Protein AF-A0A2P4RB10-F1 (afdb_monomer_lite)

pLDDT: mean 81.77, std 18.24, range [41.16, 97.31]

Sequence (115 aa):
MKPQQSEPKPPPRSRATKRLLWLTRAWKRGGSFDGPMSLPADGYVTTVWRQENGWRYEIRPIRQTEICRAETGYASDEAARLAAFDAITELLENKSPRPDPARVQPPVDGWTLHL

Radius of gyration: 21.8 Å; chains: 1; bounding box: 67×38×49 Å

Organism: Ralstonia pickettii (NCBI:txid329)

Foldseek 3Di:
DDDPDDPPDPDDDDPVVVLVVLVVDDFDADPDPQGWTWDDDDQWIKIWGADPQGIKIFIGGVPDPDTPDIDDNDNDRSRRSSVVVVVVVVVVVVPDPPPDPVPPDDDDDDDDDDD

Structure (mmCIF, N/CA/C/O backbone):
data_AF-A0A2P4RB10-F1
#
_entry.id   AF-A0A2P4RB10-F1
#
loop_
_atom_site.group_PDB
_atom_site.id
_atom_site.type_symbol
_atom_site.label_atom_id
_atom_site.label_alt_id
_atom_site.label_comp_id
_atom_site.label_asym_id
_atom_site.label_entity_id
_atom_site.label_seq_id
_atom_site.pdbx_PDB_ins_code
_atom_site.Cartn_x
_atom_site.Cartn_y
_atom_site.Cartn_z
_atom_site.occupancy
_atom_site.B_iso_or_equiv
_atom_site.auth_seq_id
_atom_site.auth_comp_id
_atom_site.auth_asym_id
_atom_site.auth_atom_id
_atom_site.pdbx_PDB_model_num
ATOM 1 N N . MET A 1 1 ? -46.541 7.817 12.170 1.00 46.59 1 MET A N 1
ATOM 2 C CA . MET A 1 1 ? -45.084 7.711 11.932 1.00 46.59 1 MET A CA 1
ATOM 3 C C . MET A 1 1 ? -44.861 6.609 10.907 1.00 46.59 1 MET A C 1
ATOM 5 O O . MET A 1 1 ? -45.413 5.536 11.098 1.00 46.59 1 MET A O 1
ATOM 9 N N . LYS A 1 2 ? -44.176 6.878 9.788 1.00 41.16 2 LYS A N 1
ATOM 10 C CA . LYS A 1 2 ? -43.861 5.844 8.785 1.00 41.16 2 LYS A CA 1
ATOM 11 C C . LYS A 1 2 ? -42.566 5.130 9.205 1.00 41.16 2 LYS A C 1
ATOM 13 O O . LYS A 1 2 ? -41.635 5.834 9.596 1.00 41.16 2 LYS A O 1
ATOM 18 N N . PRO A 1 3 ? -42.488 3.790 9.155 1.00 51.47 3 PRO A N 1
ATOM 19 C CA . PRO A 1 3 ? -41.251 3.083 9.452 1.00 51.47 3 PRO A CA 1
ATOM 20 C C . PRO A 1 3 ? -40.229 3.405 8.358 1.00 51.47 3 PRO A C 1
ATOM 22 O O . PRO A 1 3 ? -40.505 3.235 7.171 1.00 51.47 3 PRO A O 1
ATOM 25 N N . GLN A 1 4 ? -39.065 3.917 8.755 1.00 50.59 4 GLN A N 1
ATOM 26 C CA . GLN A 1 4 ? -37.922 4.063 7.861 1.00 50.59 4 GLN A CA 1
ATOM 27 C C . GLN A 1 4 ? -37.392 2.662 7.556 1.00 50.59 4 GLN A C 1
ATOM 29 O O . GLN A 1 4 ? -36.748 2.042 8.401 1.00 50.59 4 GLN A O 1
ATOM 34 N N . GLN A 1 5 ? -37.716 2.143 6.372 1.00 49.50 5 GLN A N 1
ATOM 35 C CA . GLN A 1 5 ? -37.052 0.966 5.825 1.00 49.50 5 GLN A CA 1
ATOM 36 C C . GLN A 1 5 ? -35.574 1.318 5.647 1.00 49.50 5 GLN A C 1
ATOM 38 O O . GLN A 1 5 ? -35.226 2.185 4.850 1.00 49.50 5 GLN A O 1
ATOM 43 N N . SER A 1 6 ? -34.712 0.675 6.426 1.00 56.56 6 SER A N 1
ATOM 44 C CA . SER A 1 6 ? -33.265 0.732 6.267 1.00 56.56 6 SER A CA 1
ATOM 45 C C . SER A 1 6 ? -32.909 0.194 4.881 1.00 56.56 6 SER A C 1
ATOM 47 O O . SER A 1 6 ? -33.084 -0.994 4.611 1.00 56.56 6 SER A O 1
ATOM 49 N N . GLU A 1 7 ? -32.443 1.071 3.991 1.00 52.12 7 GLU A N 1
ATOM 50 C CA . GLU A 1 7 ? -31.953 0.668 2.673 1.00 52.12 7 GLU A CA 1
ATOM 51 C C . GLU A 1 7 ? -30.878 -0.424 2.811 1.00 52.12 7 GLU A C 1
ATOM 53 O O . GLU A 1 7 ? -30.002 -0.334 3.684 1.00 52.12 7 GLU A O 1
ATOM 58 N N . PRO A 1 8 ? -30.914 -1.467 1.962 1.00 58.59 8 PRO A N 1
ATOM 59 C CA . PRO A 1 8 ? -29.904 -2.507 1.987 1.00 58.59 8 PRO A CA 1
ATOM 60 C C . PRO A 1 8 ? -28.544 -1.902 1.632 1.00 58.59 8 PRO A C 1
ATOM 62 O O . PRO A 1 8 ? -28.366 -1.274 0.587 1.00 58.59 8 PRO A O 1
ATOM 65 N N . LYS A 1 9 ? -27.563 -2.109 2.517 1.00 55.34 9 LYS A N 1
ATOM 66 C CA . LYS A 1 9 ? -26.166 -1.723 2.293 1.00 55.34 9 LYS A CA 1
ATOM 67 C C . LYS A 1 9 ? -25.716 -2.273 0.930 1.00 55.34 9 LYS A C 1
ATOM 69 O O . LYS A 1 9 ? -25.909 -3.467 0.688 1.00 55.34 9 LYS A O 1
ATOM 74 N N . PRO A 1 10 ? -25.110 -1.450 0.052 1.00 59.91 10 PRO A N 1
ATOM 75 C CA . PRO A 1 10 ? -24.681 -1.910 -1.260 1.00 59.91 10 PRO A CA 1
ATOM 76 C C . PRO A 1 10 ? -23.741 -3.113 -1.127 1.00 59.91 10 PRO A C 1
ATOM 78 O O . PRO A 1 10 ? -22.996 -3.203 -0.138 1.00 59.91 10 PRO A O 1
ATOM 81 N N . PRO A 1 11 ? -23.750 -4.030 -2.111 1.00 67.31 11 PRO A N 1
ATOM 82 C CA . PRO A 1 11 ? -22.917 -5.217 -2.065 1.00 67.31 11 PRO A CA 1
ATOM 83 C C . PRO A 1 11 ? -21.441 -4.831 -1.887 1.00 67.31 11 PRO A C 1
ATOM 85 O O . PRO A 1 11 ? -20.986 -3.807 -2.416 1.00 67.31 11 PRO A O 1
ATOM 88 N N . PRO A 1 12 ? -20.668 -5.623 -1.126 1.00 73.12 12 PRO A N 1
ATOM 89 C CA . PRO A 1 12 ? -19.262 -5.337 -0.902 1.00 73.12 12 PRO A CA 1
ATOM 90 C C . PRO A 1 12 ? -18.512 -5.309 -2.239 1.00 73.12 12 PRO A C 1
ATOM 92 O O . PRO A 1 12 ? -18.647 -6.204 -3.070 1.00 73.12 12 PRO A O 1
ATOM 95 N N . ARG A 1 13 ? -17.698 -4.267 -2.448 1.00 81.56 13 ARG A N 1
ATOM 96 C CA . ARG A 1 13 ? -16.892 -4.120 -3.670 1.00 81.56 13 ARG A CA 1
ATOM 97 C C . ARG A 1 13 ? -15.953 -5.313 -3.858 1.00 81.56 13 ARG A C 1
ATOM 99 O O . ARG A 1 13 ? -15.348 -5.777 -2.887 1.00 81.56 13 ARG A O 1
ATOM 106 N N . SER A 1 14 ? -15.763 -5.720 -5.116 1.00 88.06 14 SER A N 1
ATOM 107 C CA . SER A 1 14 ? -14.800 -6.762 -5.488 1.00 88.06 14 SER A CA 1
ATOM 108 C C . SER A 1 14 ? -13.372 -6.399 -5.049 1.00 88.06 14 SER A C 1
ATOM 110 O O . SER A 1 14 ? -13.017 -5.218 -4.948 1.00 88.06 14 SER A O 1
ATOM 112 N N . ARG A 1 15 ? -12.521 -7.410 -4.820 1.00 88.19 15 ARG A N 1
ATOM 113 C CA . ARG A 1 15 ? -11.101 -7.203 -4.472 1.00 88.19 15 ARG A CA 1
ATOM 114 C C . ARG A 1 15 ? -10.367 -6.387 -5.539 1.00 88.19 15 ARG A C 1
ATOM 116 O O . ARG A 1 15 ? -9.612 -5.484 -5.193 1.00 88.19 15 ARG A O 1
ATOM 123 N N . ALA A 1 16 ? -10.631 -6.657 -6.818 1.00 88.19 16 ALA A N 1
ATOM 124 C CA . ALA A 1 16 ? -10.032 -5.931 -7.936 1.00 88.19 16 ALA A CA 1
ATOM 125 C C . ALA A 1 16 ? -10.389 -4.436 -7.900 1.00 88.19 16 ALA A C 1
ATOM 127 O O . ALA A 1 16 ? -9.512 -3.583 -8.005 1.00 88.19 16 ALA A O 1
ATOM 128 N N . THR A 1 17 ? -11.658 -4.104 -7.640 1.00 90.75 17 THR A N 1
ATOM 129 C CA . THR A 1 17 ? -12.095 -2.707 -7.494 1.00 90.75 17 THR A CA 1
ATOM 130 C C . THR A 1 17 ? -11.415 -2.025 -6.306 1.00 90.75 17 THR A C 1
ATOM 132 O O . THR A 1 17 ? -11.006 -0.872 -6.411 1.00 90.75 17 THR A O 1
ATOM 135 N N . LYS A 1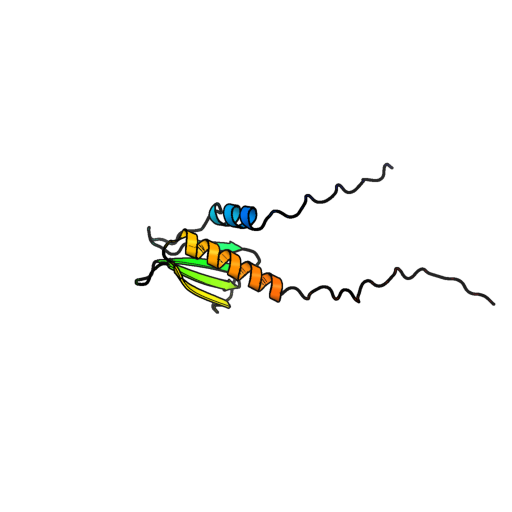 18 ? -11.262 -2.722 -5.172 1.00 91.50 18 LYS A N 1
ATOM 136 C CA . LYS A 1 18 ? -10.557 -2.172 -4.001 1.00 91.50 18 LYS A CA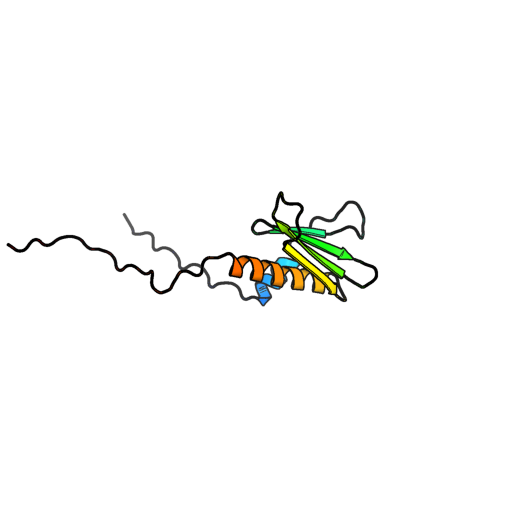 1
ATOM 137 C C . LYS A 1 18 ? -9.078 -1.902 -4.296 1.00 91.50 18 LYS A C 1
ATOM 139 O O . LYS A 1 18 ? -8.590 -0.843 -3.916 1.00 91.50 18 LYS A O 1
ATOM 144 N N . ARG A 1 19 ? -8.404 -2.808 -5.013 1.00 93.44 19 ARG A N 1
ATOM 145 C CA . ARG A 1 19 ? -7.015 -2.630 -5.472 1.00 93.44 19 ARG A CA 1
ATOM 146 C C . ARG A 1 19 ? -6.863 -1.412 -6.383 1.00 93.44 19 ARG A C 1
ATOM 148 O O . ARG A 1 19 ? -5.976 -0.599 -6.158 1.00 93.44 19 ARG A O 1
ATOM 155 N N . LEU A 1 20 ? -7.763 -1.228 -7.349 1.00 92.69 20 LEU A N 1
ATOM 156 C CA . LEU A 1 20 ? -7.748 -0.039 -8.210 1.00 92.69 20 LEU A CA 1
ATOM 157 C C . LEU A 1 20 ? -7.922 1.250 -7.395 1.00 92.69 20 LEU A C 1
ATOM 159 O O . LEU A 1 20 ? -7.123 2.172 -7.521 1.00 92.69 20 LEU A O 1
ATOM 163 N N . LEU A 1 21 ? -8.907 1.289 -6.492 1.00 93.50 21 LEU A N 1
ATOM 164 C CA . LEU A 1 21 ? -9.133 2.450 -5.624 1.00 93.50 21 LEU A CA 1
ATOM 165 C C . LEU A 1 21 ? -7.944 2.739 -4.698 1.00 93.50 21 LEU A C 1
ATOM 167 O O . LEU A 1 21 ? -7.687 3.892 -4.362 1.00 93.50 21 LEU A O 1
ATOM 171 N N . TRP A 1 22 ? -7.226 1.703 -4.265 1.00 95.31 22 TRP A N 1
ATOM 172 C CA . TRP A 1 22 ? -6.014 1.844 -3.466 1.00 95.31 22 TRP A CA 1
ATOM 173 C C . TRP A 1 22 ? -4.899 2.565 -4.230 1.00 95.31 22 TRP A C 1
ATOM 175 O O . TRP A 1 22 ? -4.252 3.463 -3.684 1.00 95.31 22 TRP A O 1
ATOM 185 N N . LEU A 1 23 ? -4.711 2.228 -5.507 1.00 94.94 23 LEU A N 1
ATOM 186 C CA . LEU A 1 23 ? -3.719 2.875 -6.365 1.00 94.94 23 LEU A CA 1
ATOM 187 C C . LEU A 1 23 ? -4.047 4.349 -6.628 1.00 94.94 23 LEU A C 1
ATOM 189 O O . LEU A 1 23 ? -3.138 5.175 -6.653 1.00 94.94 23 LEU A O 1
ATOM 193 N N . THR A 1 24 ? -5.332 4.695 -6.743 1.00 94.44 24 THR A N 1
ATOM 194 C CA . THR A 1 24 ? -5.785 6.067 -7.034 1.00 94.44 24 THR A CA 1
ATOM 195 C C . THR A 1 24 ? -5.841 6.985 -5.811 1.00 94.44 24 THR A C 1
ATOM 197 O O . THR A 1 24 ? -6.224 8.148 -5.934 1.00 94.44 24 THR A O 1
ATOM 200 N N . ARG A 1 25 ? -5.532 6.490 -4.606 1.00 94.62 25 ARG A N 1
ATOM 201 C CA . ARG A 1 25 ? -5.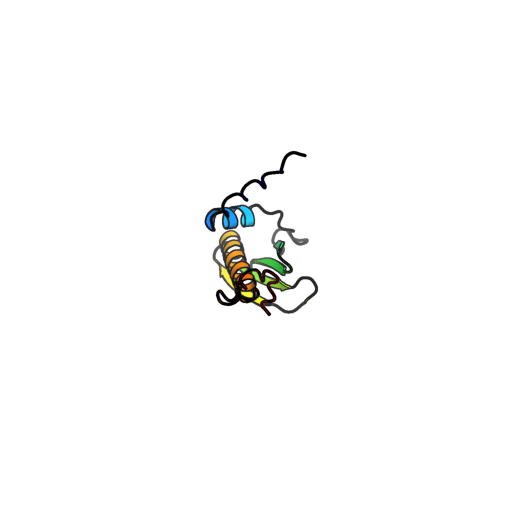541 7.321 -3.392 1.00 94.62 25 ARG A CA 1
ATOM 202 C C . ARG A 1 25 ? -4.472 8.416 -3.445 1.00 94.62 25 ARG A C 1
ATOM 204 O O . ARG A 1 25 ? -3.477 8.314 -4.153 1.00 94.62 25 ARG A O 1
ATOM 211 N N . ALA A 1 26 ? -4.659 9.460 -2.640 1.00 92.38 26 ALA A N 1
ATOM 212 C CA . ALA A 1 26 ? -3.689 10.541 -2.497 1.00 92.38 26 ALA A CA 1
ATOM 213 C C . ALA A 1 26 ? -2.491 10.094 -1.636 1.00 92.38 26 ALA A C 1
ATOM 215 O O . ALA A 1 26 ? -2.433 10.355 -0.435 1.00 92.38 26 ALA A O 1
ATOM 216 N N . TRP A 1 27 ? -1.542 9.385 -2.248 1.00 95.25 27 TRP A N 1
ATOM 217 C CA . TRP A 1 27 ? -0.280 9.014 -1.609 1.00 95.25 27 TRP A CA 1
ATOM 218 C C . TRP A 1 27 ? 0.552 10.267 -1.323 1.00 95.25 27 TRP A C 1
ATOM 220 O O . TRP A 1 27 ? 0.880 11.032 -2.230 1.00 95.25 27 TRP A O 1
ATOM 230 N N . LYS A 1 28 ? 0.934 10.470 -0.061 1.00 94.44 28 LYS A N 1
ATOM 231 C CA . LYS A 1 28 ? 1.812 11.569 0.336 1.00 94.44 28 LYS A CA 1
ATOM 232 C C . LYS A 1 28 ? 3.241 11.233 -0.070 1.00 94.44 28 LYS A C 1
ATOM 234 O O . LYS A 1 28 ? 3.830 10.303 0.475 1.00 94.44 28 LYS A O 1
ATOM 239 N N . ARG A 1 29 ? 3.810 11.996 -0.998 1.00 94.00 29 ARG A N 1
ATOM 240 C CA . ARG A 1 29 ? 5.222 11.873 -1.372 1.00 94.00 29 ARG A CA 1
ATOM 241 C C . ARG A 1 29 ? 6.114 12.609 -0.367 1.00 94.00 29 ARG A C 1
ATOM 243 O O . ARG A 1 29 ? 5.729 13.655 0.156 1.00 94.00 29 ARG A O 1
ATOM 250 N N . GLY A 1 30 ? 7.274 12.028 -0.068 1.00 89.62 30 GLY A N 1
ATOM 251 C CA . GLY A 1 30 ? 8.336 12.670 0.705 1.00 89.62 30 GLY A CA 1
ATOM 252 C C . GLY A 1 30 ? 8.947 13.873 -0.025 1.00 89.62 30 GLY A C 1
ATOM 253 O O . GLY A 1 30 ? 8.560 14.193 -1.143 1.00 89.62 30 GLY A O 1
ATOM 254 N N . GLY A 1 31 ? 9.917 14.539 0.607 1.00 83.94 31 GLY A N 1
ATOM 255 C CA . GLY A 1 31 ? 10.501 15.792 0.098 1.00 83.94 31 GLY A CA 1
ATOM 256 C C . GLY A 1 31 ? 11.286 15.688 -1.218 1.00 83.94 31 GLY A C 1
ATOM 257 O O . GLY A 1 31 ? 11.605 16.716 -1.803 1.00 83.94 31 GLY A O 1
ATOM 258 N N . SER A 1 32 ? 11.572 14.476 -1.697 1.00 82.50 32 SER A N 1
ATOM 259 C CA . SER A 1 32 ? 12.308 14.225 -2.943 1.00 82.50 32 SER A CA 1
ATOM 260 C C . SER A 1 32 ? 11.388 13.669 -4.032 1.00 82.50 32 SER A C 1
ATOM 262 O O . SER A 1 32 ? 10.398 13.001 -3.730 1.00 82.50 32 SER A O 1
ATOM 264 N N . PHE A 1 33 ? 11.745 13.881 -5.304 1.00 77.31 33 PHE A N 1
ATOM 265 C CA . PHE A 1 33 ? 10.992 13.365 -6.457 1.00 77.31 33 PHE A CA 1
ATOM 266 C C . PHE A 1 33 ? 10.845 11.831 -6.434 1.00 77.31 33 PHE A C 1
ATOM 268 O O . PHE A 1 33 ? 9.736 11.329 -6.608 1.00 77.31 33 PHE A O 1
ATOM 275 N N . ASP A 1 34 ? 11.923 11.117 -6.090 1.00 81.62 34 ASP A N 1
ATOM 276 C CA . ASP A 1 34 ? 11.946 9.660 -5.862 1.00 81.62 34 ASP A CA 1
ATOM 277 C C . ASP A 1 34 ? 11.762 9.283 -4.380 1.00 81.62 34 ASP A C 1
ATOM 279 O O . ASP A 1 34 ? 12.105 8.188 -3.933 1.00 81.62 34 ASP A O 1
ATOM 283 N N . GLY A 1 35 ? 11.254 10.224 -3.581 1.00 88.81 35 GLY A N 1
ATOM 284 C CA . GLY A 1 35 ? 11.059 10.042 -2.152 1.00 88.81 35 GLY A CA 1
ATOM 285 C C . GLY A 1 35 ? 9.990 8.994 -1.825 1.00 88.81 35 GLY A C 1
ATOM 286 O O . GLY A 1 35 ? 9.124 8.684 -2.650 1.00 88.81 35 GLY A O 1
ATOM 287 N N . PRO A 1 36 ? 9.991 8.482 -0.583 1.00 93.88 36 PRO A N 1
ATOM 288 C CA . PRO A 1 36 ? 9.009 7.505 -0.144 1.00 93.88 36 PRO A CA 1
ATOM 289 C C . PRO A 1 36 ? 7.587 8.051 -0.262 1.00 93.88 36 PRO A C 1
ATOM 291 O O . PRO A 1 36 ? 7.301 9.200 0.082 1.00 93.88 36 PRO A O 1
ATOM 294 N N . MET A 1 37 ? 6.678 7.204 -0.726 1.00 96.19 37 MET A N 1
ATOM 295 C CA . MET A 1 37 ? 5.254 7.487 -0.837 1.00 96.19 37 MET A CA 1
ATOM 296 C C . MET A 1 37 ? 4.527 6.820 0.315 1.00 96.19 37 MET A C 1
ATOM 298 O O . MET A 1 37 ? 4.659 5.618 0.510 1.00 96.19 37 MET A O 1
ATOM 302 N N . SER A 1 38 ? 3.760 7.585 1.084 1.00 95.88 38 SER A N 1
ATOM 303 C CA . SER A 1 38 ? 3.057 7.085 2.261 1.00 95.88 38 SER A CA 1
ATOM 304 C C . SER A 1 38 ? 1.550 7.267 2.154 1.00 95.88 38 SER A C 1
ATOM 306 O O . SER A 1 38 ? 1.070 8.308 1.708 1.00 95.88 38 SER A O 1
ATOM 308 N N . LEU A 1 39 ? 0.801 6.271 2.612 1.00 96.56 39 LEU A N 1
ATOM 309 C CA . LEU A 1 39 ? -0.653 6.278 2.658 1.00 96.56 39 LEU A CA 1
ATOM 310 C C . LEU A 1 39 ? -1.133 5.786 4.032 1.00 96.56 39 LEU A C 1
ATOM 312 O O . LEU A 1 39 ? -0.923 4.615 4.361 1.00 96.56 39 LEU A O 1
ATOM 316 N N . PRO A 1 40 ? -1.770 6.647 4.845 1.00 95.19 40 PRO A N 1
ATOM 317 C CA . PRO A 1 40 ? -2.457 6.205 6.050 1.00 95.19 40 PRO A CA 1
ATOM 318 C C . PRO A 1 40 ? -3.770 5.490 5.692 1.00 95.19 40 PRO A C 1
ATOM 320 O O . PRO A 1 40 ? -4.567 6.000 4.901 1.00 95.19 40 PRO A O 1
ATOM 323 N N . ALA A 1 41 ? -4.006 4.320 6.281 1.00 92.44 41 ALA A N 1
ATOM 324 C CA . ALA A 1 41 ? -5.221 3.531 6.108 1.00 92.44 41 ALA A CA 1
ATOM 325 C C . ALA A 1 41 ? -5.451 2.608 7.313 1.00 92.44 41 ALA A C 1
ATOM 327 O O . ALA A 1 41 ? -4.522 1.953 7.775 1.00 92.44 41 ALA A O 1
ATOM 328 N N . ASP A 1 42 ? -6.689 2.555 7.813 1.00 89.88 42 ASP A N 1
ATOM 329 C CA . ASP A 1 42 ? -7.161 1.525 8.755 1.00 89.88 42 ASP A CA 1
ATOM 330 C C . ASP A 1 42 ? -6.301 1.355 10.029 1.00 89.88 42 ASP A C 1
ATOM 332 O O . ASP A 1 42 ? -6.139 0.258 10.556 1.00 89.88 42 ASP A O 1
ATOM 336 N N . GLY A 1 43 ? -5.729 2.455 10.535 1.00 92.75 43 GLY A N 1
ATOM 337 C CA . GLY A 1 43 ? -4.857 2.446 11.719 1.00 92.75 43 GLY A CA 1
ATOM 338 C C . GLY A 1 43 ? -3.374 2.190 11.426 1.00 92.75 43 GLY A C 1
ATOM 339 O O . GLY A 1 43 ? -2.568 2.167 12.355 1.00 92.75 43 GLY A O 1
ATOM 340 N N . TYR A 1 44 ? -2.997 2.067 10.153 1.00 95.62 44 TYR A N 1
ATOM 341 C CA . TYR A 1 44 ? -1.625 1.868 9.687 1.00 95.62 44 TYR A CA 1
ATOM 342 C C . TYR A 1 44 ? -1.178 2.971 8.727 1.00 95.62 44 TYR A C 1
ATOM 344 O O . TYR A 1 44 ? -1.984 3.698 8.148 1.00 95.62 44 TYR A O 1
ATOM 352 N N . VAL A 1 45 ? 0.131 3.082 8.540 1.00 96.19 45 VAL A N 1
ATOM 353 C CA . VAL A 1 45 ? 0.772 3.816 7.455 1.00 96.19 45 VAL A CA 1
ATOM 354 C C . VAL A 1 45 ? 1.486 2.800 6.582 1.00 96.19 45 VAL A C 1
ATOM 356 O O . VAL A 1 45 ? 2.361 2.074 7.052 1.00 96.19 45 VAL A O 1
ATOM 359 N N . THR A 1 46 ? 1.106 2.763 5.309 1.00 97.25 46 THR A N 1
ATOM 360 C CA . THR A 1 46 ? 1.860 2.057 4.275 1.00 97.25 46 THR A CA 1
ATOM 361 C C . THR A 1 46 ? 2.859 3.021 3.658 1.00 97.25 46 THR A C 1
ATOM 363 O O . THR A 1 46 ? 2.462 4.110 3.256 1.00 97.25 46 THR A O 1
ATOM 366 N N . THR A 1 47 ? 4.124 2.637 3.547 1.00 96.81 47 THR A N 1
ATOM 367 C CA . THR A 1 47 ? 5.171 3.409 2.871 1.00 96.81 47 THR A CA 1
ATOM 368 C C . THR A 1 47 ? 5.770 2.574 1.743 1.00 96.81 47 THR A C 1
ATOM 370 O O . THR A 1 47 ? 6.079 1.410 1.954 1.00 96.81 47 THR A O 1
ATOM 373 N N . VAL A 1 48 ? 5.937 3.153 0.554 1.00 97.06 48 VAL A N 1
ATOM 374 C CA . VAL A 1 48 ? 6.496 2.503 -0.642 1.00 97.06 48 VAL A CA 1
ATOM 375 C C . VAL A 1 48 ? 7.613 3.364 -1.216 1.00 97.06 48 VAL A C 1
ATOM 377 O O . VAL A 1 48 ? 7.448 4.577 -1.348 1.00 97.06 48 VAL A O 1
ATOM 380 N N . TRP A 1 49 ? 8.748 2.760 -1.557 1.00 95.94 49 TRP A N 1
ATOM 381 C CA . TRP A 1 49 ? 9.880 3.468 -2.155 1.00 95.94 49 TRP A CA 1
ATOM 382 C C . TRP A 1 49 ? 10.769 2.542 -2.979 1.00 95.94 49 TRP A C 1
ATOM 384 O O . TRP A 1 49 ? 10.684 1.315 -2.880 1.00 95.94 49 TRP A O 1
ATOM 394 N N . ARG A 1 50 ? 11.625 3.155 -3.796 1.00 94.62 50 ARG A N 1
ATOM 395 C CA . ARG A 1 50 ? 12.606 2.455 -4.620 1.00 94.62 50 ARG A CA 1
ATOM 396 C C . ARG A 1 50 ? 13.879 2.157 -3.824 1.00 94.62 50 ARG A C 1
ATOM 398 O O . ARG A 1 50 ? 14.374 3.012 -3.097 1.00 94.62 50 ARG A O 1
ATOM 405 N N . GLN A 1 51 ? 14.408 0.955 -4.001 1.00 91.56 51 GLN A N 1
ATOM 406 C CA . GLN A 1 51 ? 15.711 0.485 -3.538 1.00 91.56 51 GLN A CA 1
ATOM 407 C C . GLN A 1 51 ? 16.557 -0.008 -4.722 1.00 91.56 51 GLN A C 1
ATOM 409 O O . GLN A 1 51 ? 16.078 -0.086 -5.856 1.00 91.56 51 GLN A O 1
ATOM 414 N N . GLU A 1 52 ? 17.820 -0.355 -4.457 1.00 89.50 52 GLU A N 1
ATOM 415 C CA . GLU A 1 52 ? 18.739 -0.905 -5.466 1.00 89.50 52 GLU A CA 1
ATOM 416 C C . GLU A 1 52 ? 18.190 -2.182 -6.122 1.00 89.50 52 GLU A C 1
ATOM 418 O O . GLU A 1 52 ? 18.340 -2.370 -7.326 1.00 89.50 52 GLU A O 1
ATOM 423 N N . ASN A 1 53 ? 17.489 -3.025 -5.357 1.00 88.94 53 ASN A N 1
ATOM 424 C CA . ASN A 1 53 ? 16.943 -4.307 -5.813 1.00 88.94 53 ASN A CA 1
ATOM 425 C C . ASN A 1 53 ? 15.463 -4.255 -6.242 1.00 88.94 53 ASN A C 1
ATOM 427 O O . ASN A 1 53 ? 14.808 -5.293 -6.305 1.00 88.94 53 ASN A O 1
ATOM 431 N N . GLY A 1 54 ? 14.929 -3.066 -6.534 1.00 94.44 54 GLY A N 1
ATOM 432 C CA . GLY A 1 54 ? 13.540 -2.874 -6.958 1.00 94.44 54 GLY A CA 1
ATOM 433 C C . GLY A 1 54 ? 12.737 -2.044 -5.965 1.00 94.44 54 GLY A C 1
ATOM 434 O O . GLY A 1 54 ? 13.273 -1.205 -5.250 1.00 94.44 54 GLY A O 1
ATOM 435 N N . TRP A 1 55 ? 11.425 -2.233 -5.940 1.00 96.69 55 TRP A N 1
ATOM 436 C CA . TRP A 1 55 ? 10.531 -1.506 -5.046 1.00 96.69 55 TRP A CA 1
ATOM 437 C C . TRP A 1 55 ? 10.281 -2.289 -3.760 1.00 96.69 55 TRP A C 1
ATOM 439 O O . TRP A 1 55 ? 10.196 -3.519 -3.767 1.00 96.69 55 TRP A O 1
ATOM 449 N N . ARG A 1 56 ? 10.149 -1.553 -2.657 1.00 96.69 56 ARG A N 1
ATOM 450 C CA . ARG A 1 56 ? 9.858 -2.067 -1.317 1.00 96.69 56 ARG A CA 1
ATOM 451 C C . ARG A 1 56 ? 8.608 -1.402 -0.768 1.00 96.69 56 ARG A C 1
ATOM 453 O O . ARG A 1 56 ? 8.389 -0.212 -1.010 1.00 96.69 56 ARG A O 1
ATOM 460 N N . TYR A 1 57 ? 7.839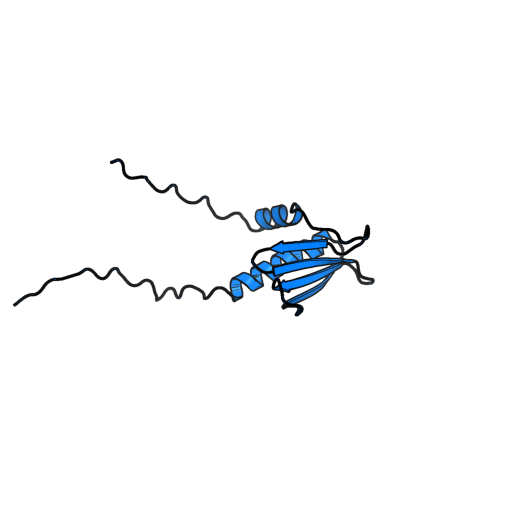 -2.145 0.023 1.00 97.31 57 TYR A N 1
ATOM 461 C CA . TYR A 1 57 ? 6.833 -1.567 0.906 1.00 97.31 57 TYR A CA 1
ATOM 462 C C . TYR A 1 57 ? 7.121 -1.874 2.377 1.00 97.31 57 TYR A C 1
ATOM 464 O O . TYR A 1 57 ? 7.739 -2.882 2.717 1.00 97.31 57 TYR A O 1
ATOM 472 N N . GLU A 1 58 ? 6.591 -1.024 3.252 1.00 96.81 58 GLU A N 1
ATOM 473 C CA . GLU A 1 58 ? 6.498 -1.251 4.690 1.00 96.81 58 GLU A CA 1
ATOM 474 C C . GLU A 1 58 ? 5.135 -0.825 5.220 1.00 96.81 58 GLU A C 1
ATOM 476 O O . GLU A 1 58 ? 4.548 0.150 4.752 1.00 96.81 58 GLU A O 1
ATOM 481 N N . ILE A 1 59 ? 4.643 -1.541 6.226 1.00 96.88 59 ILE A N 1
ATOM 482 C CA . ILE A 1 59 ? 3.395 -1.247 6.926 1.00 96.88 59 ILE A CA 1
ATOM 483 C C . ILE A 1 59 ? 3.707 -1.122 8.412 1.00 96.88 59 ILE A C 1
ATOM 485 O O . ILE A 1 59 ? 4.237 -2.048 9.031 1.00 96.88 59 ILE A O 1
ATOM 489 N N . ARG A 1 60 ? 3.347 0.026 8.984 1.00 95.88 60 ARG A N 1
ATOM 490 C CA . ARG A 1 60 ? 3.546 0.355 10.401 1.00 95.88 60 ARG A CA 1
ATOM 491 C C . ARG A 1 60 ? 2.244 0.840 11.026 1.00 95.88 60 ARG A C 1
ATOM 493 O O . ARG A 1 60 ? 1.497 1.539 10.344 1.00 95.88 60 ARG A O 1
ATOM 500 N N . PRO A 1 61 ? 1.937 0.527 12.291 1.00 94.44 61 PRO A N 1
ATOM 501 C CA . PRO A 1 61 ? 0.803 1.135 12.977 1.00 94.44 61 PRO A CA 1
ATOM 502 C C . PRO A 1 61 ? 1.008 2.649 13.103 1.00 94.44 61 PRO A C 1
ATOM 504 O O . PRO A 1 61 ? 2.124 3.124 13.327 1.00 94.44 61 PRO A O 1
ATOM 507 N N . ILE A 1 62 ? -0.062 3.434 12.969 1.00 91.25 62 ILE A N 1
ATOM 508 C CA . ILE A 1 62 ? 0.017 4.887 13.170 1.00 91.25 62 ILE A CA 1
ATOM 509 C C . ILE A 1 62 ? 0.460 5.130 14.623 1.00 91.25 62 ILE A C 1
ATOM 511 O O . ILE A 1 62 ? -0.135 4.585 15.550 1.00 91.25 62 ILE A O 1
ATOM 515 N N . ARG A 1 63 ? 1.487 5.972 14.818 1.00 87.62 63 ARG A N 1
ATOM 516 C CA . ARG A 1 63 ? 2.160 6.271 16.108 1.00 87.62 63 ARG A CA 1
ATOM 517 C C . ARG A 1 63 ? 3.127 5.204 16.632 1.00 87.62 63 ARG A C 1
ATOM 519 O O . ARG A 1 63 ? 3.641 5.377 17.731 1.00 87.62 63 ARG A O 1
ATOM 526 N N . GLN A 1 64 ? 3.408 4.149 15.872 1.00 88.62 64 GLN A N 1
ATOM 527 C CA . GLN A 1 64 ? 4.434 3.169 16.229 1.00 88.62 64 GLN A CA 1
ATOM 528 C C . GLN A 1 64 ? 5.575 3.196 15.214 1.00 88.62 64 GLN A C 1
ATOM 530 O O . GLN A 1 64 ? 5.384 3.496 14.034 1.00 88.62 64 GLN A O 1
ATOM 535 N N . THR A 1 65 ? 6.782 2.913 15.691 1.00 8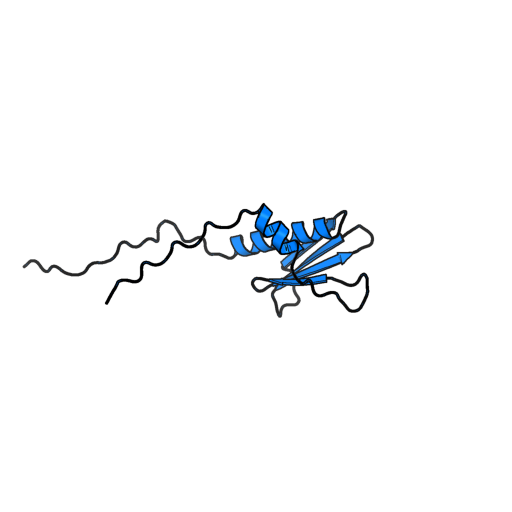5.50 65 THR A N 1
ATOM 536 C CA . THR A 1 65 ? 7.986 2.840 14.856 1.00 85.50 65 THR A CA 1
ATOM 537 C C . THR A 1 65 ? 8.203 1.443 14.285 1.00 85.50 65 THR A C 1
ATOM 539 O O . THR A 1 65 ? 8.813 1.318 13.223 1.00 85.50 65 THR A O 1
ATOM 542 N N . GLU A 1 66 ? 7.676 0.416 14.953 1.00 91.31 66 GLU A N 1
ATOM 543 C CA . GLU A 1 66 ? 7.849 -0.985 14.584 1.00 91.31 66 GLU A CA 1
ATOM 544 C C . GLU A 1 66 ? 7.095 -1.359 13.306 1.00 91.31 66 GLU A C 1
ATOM 546 O O . GLU A 1 66 ? 5.935 -0.997 13.086 1.00 91.31 66 GLU A O 1
ATOM 551 N N . ILE A 1 67 ? 7.787 -2.116 12.458 1.00 93.69 67 ILE A N 1
ATOM 552 C CA . ILE A 1 67 ? 7.278 -2.632 11.191 1.00 93.69 67 ILE A CA 1
ATOM 553 C C . ILE A 1 67 ? 6.463 -3.893 11.461 1.00 93.69 67 ILE A C 1
ATOM 555 O O . ILE A 1 67 ? 6.982 -4.872 11.987 1.00 93.69 67 ILE A O 1
ATOM 559 N N . CYS A 1 68 ? 5.194 -3.894 11.048 1.00 92.62 68 CYS A N 1
ATOM 560 C CA . CYS A 1 68 ? 4.355 -5.092 11.103 1.00 92.62 68 CYS A CA 1
ATOM 561 C C . CYS A 1 68 ? 4.620 -6.026 9.921 1.00 92.62 68 CYS A C 1
ATOM 563 O O . CYS A 1 68 ? 4.630 -7.244 10.075 1.00 92.62 68 CYS A O 1
ATOM 565 N N . ARG A 1 69 ? 4.770 -5.456 8.723 1.00 94.50 69 ARG A N 1
ATOM 566 C CA . ARG A 1 69 ? 4.975 -6.187 7.468 1.00 94.50 69 ARG A CA 1
ATOM 567 C C . ARG A 1 69 ? 5.858 -5.362 6.543 1.00 94.50 69 ARG A C 1
ATOM 569 O O . ARG A 1 69 ? 5.688 -4.146 6.458 1.00 94.50 69 ARG A O 1
ATOM 576 N N . ALA A 1 70 ? 6.757 -6.025 5.835 1.00 95.94 70 ALA A N 1
ATOM 577 C CA . ALA A 1 70 ? 7.591 -5.419 4.811 1.00 95.94 70 ALA A CA 1
ATOM 578 C C . ALA A 1 70 ? 8.029 -6.479 3.811 1.00 95.94 70 ALA A C 1
ATOM 580 O O . ALA A 1 70 ? 8.284 -7.617 4.201 1.00 95.94 70 ALA A O 1
ATOM 581 N N . GLU A 1 71 ? 8.159 -6.084 2.553 1.00 96.44 71 GLU A N 1
ATOM 582 C CA . GLU A 1 71 ? 8.685 -6.940 1.493 1.00 96.44 71 GLU A CA 1
ATOM 583 C C . GLU A 1 71 ? 9.331 -6.077 0.401 1.00 96.44 71 GLU A C 1
ATOM 585 O O . GLU A 1 71 ? 8.996 -4.898 0.244 1.00 96.44 71 GLU A O 1
ATOM 590 N N . THR A 1 72 ? 10.301 -6.643 -0.320 1.00 96.38 72 THR A N 1
ATOM 591 C CA . THR A 1 72 ? 11.116 -5.959 -1.337 1.00 96.38 72 THR A CA 1
ATOM 592 C C . THR A 1 72 ? 11.264 -6.821 -2.587 1.00 96.38 72 THR A C 1
ATOM 594 O O . THR A 1 72 ? 10.974 -8.012 -2.550 1.00 96.38 72 THR A O 1
ATOM 597 N N . GLY A 1 73 ? 11.768 -6.234 -3.673 1.00 95.19 73 GLY A N 1
ATOM 598 C CA . GLY A 1 73 ? 12.040 -6.949 -4.925 1.00 95.19 73 GLY A CA 1
ATOM 599 C C . GLY A 1 73 ? 10.946 -6.801 -5.981 1.00 95.19 73 GLY A C 1
ATOM 600 O O . GLY A 1 73 ? 10.945 -7.520 -6.978 1.00 95.19 73 GLY A O 1
ATOM 601 N N . TYR A 1 74 ? 10.008 -5.869 -5.797 1.00 96.75 74 TYR A N 1
ATOM 602 C CA . TYR A 1 74 ? 8.957 -5.630 -6.782 1.00 96.75 74 TYR A CA 1
ATOM 603 C C . TYR A 1 74 ? 9.497 -4.870 -7.996 1.00 96.75 74 TYR A C 1
ATOM 605 O O . TYR A 1 74 ? 10.224 -3.886 -7.864 1.00 96.75 74 TYR A O 1
ATOM 613 N N . ALA A 1 75 ? 9.097 -5.295 -9.195 1.00 94.69 75 ALA A N 1
ATOM 614 C CA . ALA A 1 75 ? 9.576 -4.709 -10.448 1.00 94.69 75 ALA A CA 1
ATOM 615 C C . ALA A 1 75 ? 9.091 -3.263 -10.688 1.00 94.69 75 ALA A C 1
ATOM 617 O O . ALA A 1 75 ? 9.729 -2.514 -11.426 1.00 94.69 75 ALA A O 1
ATOM 618 N N . SER A 1 76 ? 7.981 -2.852 -10.068 1.00 95.69 76 SER A N 1
ATOM 619 C CA . SER A 1 76 ? 7.382 -1.524 -10.234 1.00 95.69 76 SER A CA 1
ATOM 620 C C . SER A 1 76 ? 6.791 -0.990 -8.929 1.00 95.69 76 SER A C 1
ATOM 622 O O . SER A 1 76 ? 6.519 -1.747 -7.991 1.00 95.69 76 SER A O 1
ATOM 624 N N . ASP A 1 77 ? 6.560 0.325 -8.877 1.00 94.44 77 ASP A N 1
ATOM 625 C CA . ASP A 1 77 ? 5.921 0.965 -7.728 1.00 94.44 77 ASP A CA 1
ATOM 626 C C . ASP A 1 77 ? 4.474 0.491 -7.561 1.00 94.44 77 ASP A C 1
ATOM 628 O O . ASP A 1 77 ? 4.022 0.260 -6.440 1.00 94.44 77 ASP A O 1
ATOM 632 N N . GLU A 1 78 ? 3.767 0.287 -8.674 1.00 96.25 78 GLU A N 1
ATOM 633 C CA . GLU A 1 78 ? 2.410 -0.247 -8.684 1.00 96.25 78 GLU A CA 1
ATOM 634 C C . GLU A 1 78 ? 2.363 -1.647 -8.061 1.00 96.25 78 GLU A C 1
ATOM 636 O O . GLU A 1 78 ? 1.545 -1.891 -7.172 1.00 96.25 78 GLU A O 1
ATOM 641 N N . ALA A 1 79 ? 3.281 -2.539 -8.455 1.00 96.56 79 ALA A N 1
ATOM 642 C CA . ALA A 1 79 ? 3.365 -3.888 -7.901 1.00 96.56 79 ALA A CA 1
ATOM 643 C C . ALA A 1 79 ? 3.601 -3.858 -6.382 1.00 96.56 79 ALA A C 1
ATOM 645 O O . ALA A 1 79 ? 2.907 -4.556 -5.642 1.00 96.56 79 ALA A O 1
ATOM 646 N N . ALA A 1 80 ? 4.498 -2.990 -5.904 1.00 97.12 80 ALA A N 1
ATOM 647 C CA . ALA A 1 80 ? 4.738 -2.819 -4.472 1.00 97.12 80 ALA A CA 1
ATOM 648 C C . ALA A 1 80 ? 3.511 -2.266 -3.726 1.00 97.12 80 ALA A C 1
ATOM 650 O O . ALA A 1 80 ? 3.189 -2.734 -2.635 1.00 97.12 80 ALA A O 1
ATOM 651 N N . ARG A 1 81 ? 2.781 -1.299 -4.302 1.00 97.00 81 ARG A N 1
ATOM 652 C CA . ARG A 1 81 ? 1.550 -0.764 -3.693 1.00 97.00 81 ARG A CA 1
ATOM 653 C C . ARG A 1 81 ? 0.436 -1.808 -3.637 1.00 97.00 81 ARG A C 1
ATOM 655 O O . ARG A 1 81 ? -0.293 -1.838 -2.645 1.00 97.00 81 ARG A O 1
ATOM 662 N N . LEU A 1 82 ? 0.288 -2.640 -4.669 1.00 97.12 82 LEU A N 1
ATOM 663 C CA . LEU A 1 82 ? -0.691 -3.731 -4.696 1.00 97.12 82 LEU A CA 1
ATOM 664 C C . LEU A 1 82 ? -0.348 -4.822 -3.678 1.00 97.12 82 LEU A C 1
ATOM 666 O O . LEU A 1 82 ? -1.232 -5.245 -2.933 1.00 97.12 82 LEU A O 1
ATOM 670 N N . ALA A 1 83 ? 0.923 -5.215 -3.585 1.00 97.06 83 ALA A N 1
ATOM 671 C CA . ALA A 1 83 ? 1.383 -6.149 -2.563 1.00 97.06 83 ALA A CA 1
ATOM 672 C C . ALA A 1 83 ? 1.136 -5.597 -1.149 1.00 97.06 83 ALA A C 1
ATOM 674 O O . ALA A 1 83 ? 0.605 -6.295 -0.287 1.00 97.06 83 ALA A O 1
ATOM 675 N N . ALA A 1 84 ? 1.394 -4.304 -0.932 1.00 96.88 84 ALA A N 1
ATOM 676 C CA . ALA A 1 84 ? 1.100 -3.656 0.340 1.00 96.88 84 ALA A CA 1
ATOM 677 C C . ALA A 1 84 ? -0.403 -3.641 0.676 1.00 96.88 84 ALA A C 1
ATOM 679 O O . ALA A 1 84 ? -0.774 -3.835 1.833 1.00 96.88 84 ALA A O 1
ATOM 680 N N . PHE A 1 85 ? -1.281 -3.451 -0.319 1.00 96.25 85 PHE A N 1
ATOM 681 C CA . PHE A 1 85 ? -2.733 -3.566 -0.129 1.00 96.25 85 PHE A CA 1
ATOM 682 C C . PHE A 1 85 ? -3.138 -4.973 0.320 1.00 96.25 85 PHE A C 1
ATOM 684 O O . PHE A 1 85 ? -3.972 -5.137 1.214 1.00 96.25 85 PHE A O 1
ATOM 691 N N . ASP A 1 86 ? -2.559 -5.993 -0.305 1.00 95.25 86 ASP A N 1
ATOM 692 C CA . ASP A 1 86 ? -2.843 -7.374 0.054 1.00 95.25 86 ASP A CA 1
ATOM 693 C C . ASP A 1 86 ? -2.367 -7.672 1.483 1.00 95.25 86 ASP A C 1
ATOM 695 O O . ASP A 1 86 ? -3.141 -8.204 2.280 1.00 95.25 86 ASP A O 1
ATOM 699 N N . ALA A 1 87 ? -1.164 -7.216 1.842 1.00 95.62 87 ALA A N 1
ATOM 700 C CA . ALA A 1 87 ? -0.580 -7.400 3.166 1.00 95.62 87 ALA A CA 1
ATOM 701 C C . ALA A 1 87 ? -1.344 -6.668 4.287 1.00 95.62 87 ALA A C 1
ATOM 703 O O . ALA A 1 87 ? -1.541 -7.237 5.362 1.00 95.62 87 ALA A O 1
ATOM 704 N N . ILE A 1 88 ? -1.801 -5.424 4.072 1.00 93.88 88 ILE A N 1
ATOM 705 C CA . ILE A 1 88 ? -2.621 -4.717 5.075 1.00 93.88 88 ILE A CA 1
ATOM 706 C C . ILE A 1 88 ? -4.002 -5.367 5.218 1.00 93.88 88 ILE A C 1
ATOM 708 O O . ILE A 1 88 ? -4.518 -5.458 6.328 1.00 93.88 88 ILE A O 1
ATOM 712 N N . THR A 1 89 ? -4.586 -5.868 4.125 1.00 92.62 89 THR A N 1
ATOM 713 C CA . THR A 1 89 ? -5.881 -6.563 4.172 1.00 92.62 89 THR A CA 1
ATOM 714 C C . THR A 1 89 ? -5.778 -7.847 4.994 1.00 92.62 89 THR A C 1
ATOM 716 O O . THR A 1 89 ? -6.593 -8.060 5.887 1.00 92.62 89 THR A O 1
ATOM 719 N N . GLU A 1 90 ? -4.737 -8.652 4.771 1.00 92.50 90 GLU A N 1
ATOM 720 C CA . GLU A 1 90 ? -4.473 -9.863 5.559 1.00 92.50 90 GLU A CA 1
ATOM 721 C C . GLU A 1 90 ? -4.234 -9.534 7.045 1.00 92.50 90 GLU A C 1
ATOM 723 O O . GLU A 1 90 ? -4.754 -10.201 7.940 1.00 92.50 90 GLU A O 1
ATOM 728 N N . LEU A 1 91 ? -3.493 -8.457 7.330 1.00 90.38 91 LEU A N 1
ATOM 729 C CA . LEU A 1 91 ? -3.255 -7.993 8.698 1.00 90.38 91 LEU A CA 1
ATOM 730 C C . LEU A 1 91 ? -4.561 -7.619 9.418 1.00 90.38 91 LEU A C 1
ATOM 732 O O . LEU A 1 91 ? -4.710 -7.898 10.609 1.00 90.38 91 LEU A O 1
ATOM 736 N N . LEU A 1 92 ? -5.498 -6.984 8.712 1.00 89.56 92 LEU A N 1
ATOM 737 C CA . LEU A 1 92 ? -6.803 -6.600 9.252 1.00 89.56 92 LEU A CA 1
ATOM 738 C C . LEU A 1 92 ? -7.725 -7.810 9.449 1.00 89.56 92 LEU A C 1
ATOM 740 O O . LEU A 1 92 ? -8.423 -7.880 10.462 1.00 89.56 92 LEU A O 1
ATOM 744 N N . GLU A 1 93 ? -7.702 -8.770 8.525 1.00 88.00 93 GLU A N 1
ATOM 745 C CA . GLU A 1 93 ? -8.459 -10.022 8.632 1.00 88.00 93 GLU A CA 1
ATOM 746 C C . GLU A 1 93 ? -7.998 -10.853 9.837 1.00 88.00 93 GLU A C 1
ATOM 748 O O . GLU A 1 93 ? -8.831 -11.332 10.603 1.00 88.00 93 GLU A O 1
ATOM 753 N N . ASN A 1 94 ? -6.686 -10.930 10.078 1.00 81.38 94 ASN A N 1
ATOM 754 C CA . ASN A 1 94 ? -6.117 -11.656 11.217 1.00 81.38 94 ASN A CA 1
ATOM 755 C C . ASN A 1 94 ? -6.347 -10.962 12.573 1.00 81.38 94 ASN A C 1
ATOM 757 O O . ASN A 1 94 ? -6.275 -11.614 13.613 1.00 81.38 94 ASN A O 1
ATOM 761 N N . LYS A 1 95 ? -6.615 -9.648 12.586 1.00 70.19 95 LYS A N 1
ATOM 762 C CA . LYS A 1 95 ? -6.911 -8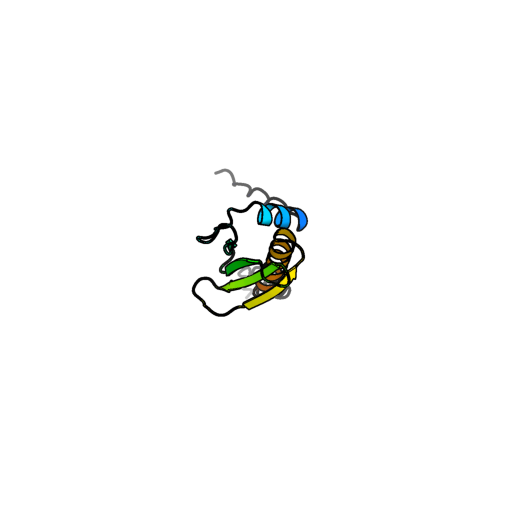.887 13.814 1.00 70.19 95 LYS A CA 1
ATOM 763 C C . LYS A 1 95 ? -8.392 -8.814 14.166 1.00 70.19 95 LYS A C 1
ATOM 765 O O . LYS A 1 95 ? -8.709 -8.475 15.305 1.00 70.19 95 LYS A O 1
ATOM 770 N N . SER A 1 96 ? -9.296 -9.110 13.235 1.00 54.34 96 SER A N 1
ATOM 771 C CA . SER A 1 96 ? -10.703 -9.275 13.595 1.00 54.34 96 SER A CA 1
ATOM 772 C C . SER A 1 96 ? -10.866 -10.592 14.352 1.00 54.34 96 SER A C 1
ATOM 774 O O . SER A 1 96 ? -10.582 -11.643 13.773 1.00 54.34 96 SER A O 1
ATOM 776 N N . PRO A 1 97 ? -11.357 -10.594 15.609 1.00 49.44 97 PRO A N 1
ATOM 777 C CA . PRO A 1 97 ? -11.897 -11.818 16.167 1.00 49.44 97 PRO A CA 1
ATOM 778 C C . PRO A 1 97 ? -13.027 -12.230 15.231 1.00 49.44 97 PRO A C 1
ATOM 780 O O . PRO A 1 97 ? -14.018 -11.514 15.080 1.00 49.44 97 PRO A O 1
ATOM 783 N N . ARG A 1 98 ? -12.826 -13.345 14.527 1.00 50.28 98 ARG A N 1
ATOM 784 C CA . ARG A 1 98 ? -13.863 -13.986 13.723 1.00 50.28 98 ARG A CA 1
ATOM 785 C C . ARG A 1 98 ? -15.101 -14.050 14.633 1.00 50.28 98 ARG A C 1
ATOM 787 O O . ARG A 1 98 ? -14.955 -14.580 15.736 1.00 50.28 98 ARG A O 1
ATOM 794 N N . PRO A 1 99 ? -16.263 -13.466 14.280 1.00 48.56 99 PRO A N 1
ATOM 795 C CA . PRO A 1 99 ? -17.454 -13.700 15.076 1.00 48.56 99 PRO A CA 1
ATOM 796 C C . PRO A 1 99 ? -17.656 -15.209 15.067 1.00 48.56 99 PRO A C 1
ATOM 798 O O . PRO A 1 99 ? -17.813 -15.810 14.004 1.00 48.56 99 PRO A O 1
ATOM 801 N N . ASP A 1 100 ? -17.513 -15.818 16.241 1.00 49.75 100 ASP A N 1
ATOM 802 C CA . ASP A 1 100 ? -17.769 -17.233 16.422 1.00 49.75 100 ASP A CA 1
ATOM 803 C C . ASP A 1 100 ? -19.200 -17.485 15.926 1.00 49.75 100 ASP A C 1
ATOM 805 O O . ASP A 1 100 ? -20.133 -16.877 16.471 1.00 49.75 100 ASP A O 1
ATOM 809 N N . PRO A 1 101 ? -19.412 -18.311 14.882 1.00 55.69 101 PRO A N 1
ATOM 810 C CA . PRO A 1 101 ? -20.757 -18.613 14.409 1.00 55.69 101 PRO A CA 1
ATOM 811 C C . PRO A 1 101 ? -21.626 -19.248 15.509 1.00 55.69 101 PRO A C 1
ATOM 813 O O . PRO A 1 101 ? -22.845 -19.264 15.369 1.00 55.69 101 PRO A O 1
ATOM 816 N N . ALA A 1 102 ? -21.037 -19.705 16.622 1.00 55.47 102 ALA A N 1
ATOM 817 C CA . ALA A 1 102 ? -21.761 -20.206 17.784 1.00 55.47 102 ALA A CA 1
ATOM 818 C C . ALA A 1 102 ? -22.346 -19.115 18.707 1.00 55.47 102 ALA A C 1
ATOM 820 O O . ALA A 1 102 ? -23.108 -19.446 19.614 1.00 55.47 102 ALA A O 1
ATOM 821 N N . ARG A 1 103 ? -22.038 -17.819 18.514 1.00 51.12 103 ARG A N 1
ATOM 822 C CA . ARG A 1 103 ? -22.506 -16.731 19.404 1.00 51.12 103 ARG A CA 1
ATOM 823 C C . ARG A 1 103 ? -23.646 -15.879 18.839 1.00 51.12 103 ARG A C 1
ATOM 825 O O . ARG A 1 103 ? -23.842 -14.745 19.278 1.00 51.12 103 ARG A O 1
ATOM 832 N N . VAL A 1 104 ? -24.437 -16.427 17.917 1.00 54.47 104 VAL A N 1
ATOM 833 C CA . VAL A 1 104 ? -25.806 -15.941 17.696 1.00 54.47 104 VAL A CA 1
ATOM 834 C C . VAL A 1 104 ? -26.643 -16.441 18.874 1.00 54.47 104 VAL A C 1
ATOM 836 O O . VAL A 1 104 ? -27.192 -17.537 18.840 1.00 54.47 104 VAL A O 1
ATOM 839 N N . GLN A 1 105 ? -26.679 -15.666 19.960 1.00 57.06 105 GLN A N 1
ATOM 840 C CA . GLN A 1 105 ? -27.671 -15.897 21.008 1.00 57.06 105 GLN A CA 1
ATOM 841 C C . GLN A 1 105 ? -29.061 -15.701 20.381 1.00 57.06 105 GLN A C 1
ATOM 843 O O . GLN A 1 105 ? -29.284 -14.650 19.769 1.00 57.06 105 GLN A O 1
ATOM 848 N N . PRO A 1 106 ? -29.989 -16.668 20.487 1.00 58.41 106 PRO A N 1
ATOM 849 C CA . PRO A 1 106 ? -31.382 -16.395 20.170 1.00 58.41 106 PRO A CA 1
ATOM 850 C C . PRO A 1 106 ? -31.900 -15.291 21.108 1.00 58.41 106 PRO A C 1
ATOM 852 O O . PRO A 1 106 ? -31.422 -15.190 22.244 1.00 58.41 106 PRO A O 1
ATOM 855 N N . PRO A 1 107 ? -32.842 -14.444 20.657 1.00 53.25 107 PRO A N 1
ATOM 856 C CA . PRO A 1 107 ? -33.455 -13.458 21.530 1.00 53.25 107 PRO A CA 1
ATOM 857 C C . PRO A 1 107 ? -34.102 -14.188 22.709 1.00 53.25 107 PRO A C 1
ATOM 859 O O . PRO A 1 107 ? -34.938 -15.073 22.539 1.00 53.25 107 PRO A O 1
ATOM 862 N N . VAL A 1 108 ? -33.653 -13.842 23.910 1.00 59.00 108 VAL A N 1
ATOM 863 C CA . VAL A 1 108 ? -34.340 -14.175 25.152 1.00 59.00 108 VAL A CA 1
ATOM 864 C C . VAL A 1 108 ? -35.577 -13.283 25.224 1.00 59.00 108 VAL A C 1
ATOM 866 O O . VAL A 1 108 ? -35.500 -12.128 25.632 1.00 59.00 108 VAL A O 1
ATOM 869 N N . ASP A 1 109 ? -36.710 -13.835 24.809 1.00 55.75 109 ASP A N 1
ATOM 870 C CA . ASP A 1 109 ? -38.015 -13.485 25.364 1.00 55.75 109 ASP A CA 1
ATOM 871 C C . ASP A 1 109 ? -38.203 -14.441 26.564 1.00 55.75 109 ASP A C 1
ATOM 873 O O . ASP A 1 109 ? -38.081 -15.653 26.427 1.00 55.75 109 ASP A O 1
ATOM 877 N N . GLY A 1 110 ? -38.339 -14.022 27.819 1.00 50.41 110 GLY A N 1
ATOM 878 C CA . GLY A 1 110 ? -39.189 -12.942 28.288 1.00 50.41 110 GLY A CA 1
ATOM 879 C C . GLY A 1 110 ? -40.539 -13.515 28.738 1.00 50.41 110 GLY A C 1
ATOM 880 O O . GLY A 1 110 ? -41.524 -13.327 28.045 1.00 50.41 110 GLY A O 1
ATOM 881 N N . TRP A 1 111 ? -40.563 -14.153 29.920 1.00 51.69 111 TRP A N 1
ATOM 882 C CA . TRP A 1 111 ? -41.739 -14.482 30.755 1.00 51.69 111 TRP A CA 1
ATOM 883 C C . TRP A 1 111 ? -42.758 -15.517 30.246 1.00 51.69 111 TRP A C 1
ATOM 885 O O . TRP A 1 111 ? -43.533 -15.240 29.343 1.00 51.69 111 TRP A O 1
ATOM 895 N N . THR A 1 112 ? -42.921 -16.627 30.983 1.00 45.66 112 THR A N 1
ATOM 896 C CA . THR A 1 112 ? -44.242 -17.057 31.492 1.00 45.66 112 THR A CA 1
ATOM 897 C C . THR A 1 112 ? -44.051 -17.915 32.751 1.00 45.66 112 THR A C 1
ATOM 899 O O . THR A 1 112 ? -43.505 -19.014 32.693 1.00 45.66 112 THR A O 1
ATOM 902 N N . LEU A 1 113 ? -44.485 -17.385 33.901 1.00 48.28 113 LEU A N 1
ATOM 903 C CA . LEU A 1 113 ? -44.797 -18.170 35.098 1.00 48.28 113 LEU A CA 1
ATOM 904 C C . LEU A 1 113 ? -45.938 -19.132 34.744 1.00 48.28 113 LEU A C 1
ATOM 906 O O . LEU A 1 113 ? -46.993 -18.663 34.322 1.00 48.28 113 LEU A O 1
ATOM 910 N N . HIS A 1 114 ? -45.780 -20.427 34.994 1.00 49.88 114 HIS A N 1
ATOM 911 C CA . HIS A 1 114 ? -46.931 -21.283 35.260 1.00 49.88 114 HIS A CA 1
ATOM 912 C C . HIS A 1 114 ? -46.788 -21.883 36.658 1.00 49.88 114 HIS A C 1
ATOM 914 O O . HIS A 1 114 ? -45.744 -22.439 37.000 1.00 49.88 114 HIS A O 1
ATOM 920 N N . LEU A 1 115 ? -47.839 -21.619 37.439 1.00 56.28 115 LEU A N 1
ATOM 921 C CA . LEU A 1 115 ? -48.146 -22.089 38.789 1.00 56.28 115 LEU A CA 1
ATOM 922 C C . LEU A 1 115 ? -48.085 -23.613 38.917 1.00 56.28 115 LEU A C 1
ATOM 924 O O . LEU A 1 115 ? -48.474 -24.289 37.938 1.00 56.28 115 LEU A O 1
#

Secondary structure (DSSP, 8-state):
------PPPPPPPPHHHHHHHHHTS--EE-SSTTPPEEEEETTEEEEEEEETTEEEEEEEETT--S-SEEEEEESSHHHHHHHHHHHHHHHHHHHS----GGG-PPP--------